Protein AF-A0A7S2D6I8-F1 (afdb_monomer_lite)

Sequence (172 aa):
VRDQFFSIFKFKVQLFCDEILVVLLAPFVLCVSMPAAAEDMLRFIREHTVDVEGIGSVCGYSLFDFGRYGDERYAAPKDGSEVDGRTEQGKMEKSFLNFKINHPDWDCGEQGNTFIAKICAFQEQQLEELAMQQQEQLAAFHQSHSAMPFRPGVFETIPEVAAASPATPPRP

Foldseek 3Di:
DVVVVCVVVPDPVVVVVVVVVCVVCVVVCVVPVCVVCVVVVVVQQVVQWDQDPPPGTDGNLVLLPLAAANDVVLVQPYDPDPHPHHDPPGPSVVVLVVVCVVPVPDDSPDRSVVSVVVVVVVVVVVVVVVVVVVVVVVVVVVVVVVPDDDDDDDDDDDDDDDDDDDDDDDDD

InterPro domains:
  IPR007241 Autophagy-related protein 9 [PF04109] (1-65)
  IPR007241 Autophagy-related protein 9 [PTHR13038] (1-159)

Secondary structure (DSSP, 8-state):
-HHHHHHHS--HHHHHHHHHHHHHHHHHIIIIIHHHHHHHHHHHHHHTEEEETTTEEEEGGGGT-HHHH--GGGT----S---TTPPGGGHHHHHHHHHHHH-TT---HHHHHHHHHHHHHHHHHHHHHHHHHHHHHHHHHHHHHHT---------------------PPP-

Organism: NCBI:txid236787

Radius of gyration: 28.17 Å; chains: 1; bounding box: 43×80×62 Å

Structure (mmCIF, N/CA/C/O backbone):
data_AF-A0A7S2D6I8-F1
#
_entry.id   AF-A0A7S2D6I8-F1
#
loop_
_atom_site.group_PDB
_atom_site.id
_atom_site.type_symbol
_atom_site.label_atom_id
_atom_site.label_alt_id
_atom_site.label_comp_id
_atom_site.label_asym_id
_atom_site.label_entity_id
_atom_site.label_seq_id
_atom_site.pdbx_PDB_ins_code
_atom_site.Cartn_x
_atom_site.Cartn_y
_atom_site.Cartn_z
_atom_site.occupancy
_atom_site.B_iso_or_equiv
_atom_site.auth_seq_id
_atom_site.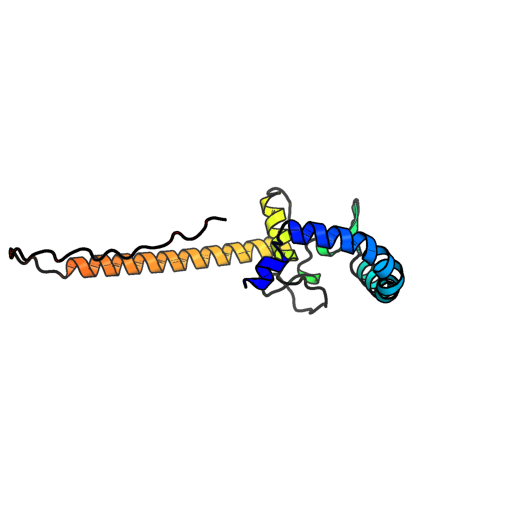auth_comp_id
_atom_site.auth_asym_id
_atom_site.auth_atom_id
_atom_site.pdbx_PDB_model_num
ATOM 1 N N . VAL A 1 1 ? 6.984 18.701 3.288 1.00 78.00 1 VAL A N 1
ATOM 2 C CA . VAL A 1 1 ? 5.551 18.619 2.898 1.00 78.00 1 VAL A CA 1
ATOM 3 C C . VAL A 1 1 ? 5.343 18.986 1.434 1.00 78.00 1 VAL A C 1
ATOM 5 O O . VAL A 1 1 ? 4.856 18.142 0.701 1.00 78.00 1 VAL A O 1
ATOM 8 N N . ARG A 1 2 ? 5.769 20.175 0.975 1.00 82.06 2 ARG A N 1
ATOM 9 C CA . ARG A 1 2 ? 5.608 20.606 -0.429 1.00 82.06 2 ARG A CA 1
ATOM 10 C C . ARG A 1 2 ? 6.192 19.625 -1.460 1.00 82.06 2 ARG A C 1
ATOM 12 O O . ARG A 1 2 ? 5.528 19.325 -2.441 1.00 82.06 2 ARG A O 1
ATOM 19 N N . ASP A 1 3 ? 7.376 19.071 -1.211 1.00 84.44 3 ASP A N 1
ATOM 20 C CA . ASP A 1 3 ? 8.024 18.178 -2.186 1.00 84.44 3 ASP A CA 1
ATOM 21 C C . ASP A 1 3 ? 7.387 16.777 -2.233 1.00 84.44 3 ASP A C 1
ATOM 23 O O . ASP A 1 3 ? 7.220 16.215 -3.309 1.00 84.44 3 ASP A O 1
ATOM 27 N N . GLN A 1 4 ? 6.940 16.243 -1.088 1.00 83.19 4 GLN A N 1
ATOM 28 C CA . GLN A 1 4 ? 6.137 15.008 -1.044 1.00 83.19 4 GLN A CA 1
ATOM 29 C C . GLN A 1 4 ? 4.744 15.204 -1.652 1.00 83.19 4 GLN A C 1
ATOM 31 O O . GLN A 1 4 ? 4.164 14.280 -2.205 1.00 83.19 4 GLN A O 1
ATOM 36 N N . PHE A 1 5 ? 4.198 16.416 -1.572 1.00 85.94 5 PHE A N 1
ATOM 37 C CA . PHE A 1 5 ? 2.958 16.740 -2.259 1.00 85.94 5 PHE A CA 1
ATOM 38 C C . PHE A 1 5 ? 3.168 16.773 -3.779 1.00 85.94 5 PHE A C 1
ATOM 40 O O . PHE A 1 5 ? 2.398 16.162 -4.514 1.00 85.94 5 PHE A O 1
ATOM 47 N N . PHE A 1 6 ? 4.246 17.403 -4.259 1.00 85.38 6 PHE A N 1
ATOM 48 C CA . PHE A 1 6 ? 4.574 17.428 -5.687 1.00 85.38 6 PHE A CA 1
ATOM 49 C C . PHE A 1 6 ? 4.979 16.064 -6.262 1.00 85.38 6 PHE A C 1
ATOM 51 O O . PHE A 1 6 ? 4.860 15.872 -7.471 1.00 85.38 6 PHE A O 1
ATOM 58 N N . SER A 1 7 ? 5.415 15.100 -5.441 1.00 82.50 7 SER A N 1
ATOM 59 C CA . SER A 1 7 ? 5.644 13.733 -5.928 1.00 82.50 7 SER A CA 1
ATOM 60 C C . SER A 1 7 ? 4.340 13.006 -6.272 1.00 82.50 7 SER A C 1
ATOM 62 O O . SER A 1 7 ? 4.333 12.200 -7.202 1.00 82.50 7 SER A O 1
ATOM 64 N N . ILE A 1 8 ? 3.245 13.322 -5.572 1.00 85.69 8 ILE A N 1
ATOM 65 C CA . ILE A 1 8 ? 1.907 12.759 -5.805 1.00 85.69 8 ILE A CA 1
ATOM 66 C C . ILE A 1 8 ? 1.143 13.592 -6.852 1.00 85.69 8 ILE A C 1
ATOM 68 O O . ILE A 1 8 ? 0.462 13.036 -7.710 1.00 85.69 8 ILE A O 1
ATOM 72 N N . PHE A 1 9 ? 1.299 14.920 -6.833 1.00 87.50 9 PHE A N 1
ATOM 73 C CA . PHE A 1 9 ? 0.633 15.866 -7.735 1.00 87.50 9 PHE A CA 1
ATOM 74 C C . PHE A 1 9 ? 1.637 16.555 -8.663 1.00 87.50 9 PHE A C 1
ATOM 76 O O . PHE A 1 9 ? 2.011 17.715 -8.473 1.00 87.50 9 PHE A O 1
ATOM 83 N N . LYS A 1 10 ? 2.079 15.820 -9.687 1.00 88.25 10 LYS A N 1
ATOM 84 C CA . LYS A 1 10 ? 3.002 16.325 -10.711 1.00 88.25 10 LYS A CA 1
ATOM 85 C C . LYS A 1 10 ? 2.301 17.253 -11.706 1.00 88.25 10 LYS A C 1
ATOM 87 O O . LYS A 1 10 ? 1.122 17.095 -12.022 1.00 88.25 10 LYS A O 1
ATOM 92 N N . PHE A 1 11 ? 3.056 18.193 -12.273 1.00 92.25 11 PHE A N 1
ATOM 93 C CA . PHE A 1 11 ? 2.584 18.998 -13.400 1.00 92.25 11 PHE A CA 1
ATOM 94 C C . PHE A 1 11 ? 2.359 18.128 -14.644 1.00 92.25 11 PHE A C 1
ATOM 96 O O . PHE A 1 11 ? 3.128 17.206 -14.907 1.00 92.25 11 PHE A O 1
ATOM 103 N N . LYS A 1 12 ? 1.364 18.474 -15.474 1.00 92.06 12 LYS A N 1
ATOM 104 C CA . LYS A 1 12 ? 1.061 17.725 -16.710 1.00 92.06 12 LYS A CA 1
ATOM 105 C C . LYS A 1 12 ? 2.265 17.590 -17.645 1.00 92.06 12 LYS A C 1
ATOM 107 O O . LYS A 1 12 ? 2.488 16.517 -18.180 1.00 92.06 12 LYS A O 1
ATOM 112 N N . VAL A 1 13 ? 3.060 18.651 -17.809 1.00 94.69 13 VAL A N 1
ATOM 113 C CA . VAL A 1 13 ? 4.273 18.613 -18.649 1.00 94.69 13 VAL A CA 1
ATOM 114 C C . VAL A 1 13 ? 5.275 17.581 -18.127 1.00 94.69 13 VAL A C 1
ATOM 116 O O . VAL A 1 13 ? 5.846 16.835 -18.911 1.00 94.69 13 VAL A O 1
ATOM 119 N N . GLN A 1 14 ? 5.446 17.494 -16.806 1.00 92.69 14 GLN A N 1
ATOM 120 C CA . GLN A 1 14 ? 6.323 16.501 -16.195 1.00 92.69 14 GLN A CA 1
ATOM 121 C C . GLN A 1 14 ? 5.796 15.077 -16.412 1.00 92.69 14 GLN A C 1
ATOM 123 O O . GLN A 1 14 ? 6.587 14.193 -16.715 1.00 92.69 14 GLN A O 1
ATOM 128 N N . LEU A 1 15 ? 4.477 14.868 -16.327 1.00 91.81 15 LEU A N 1
ATOM 129 C CA . LEU A 1 15 ? 3.863 13.569 -16.610 1.00 91.81 15 LEU A CA 1
ATOM 130 C C . LEU A 1 15 ? 4.118 13.123 -18.058 1.00 91.81 15 LEU A C 1
ATOM 132 O O . LEU A 1 15 ? 4.555 12.000 -18.273 1.00 91.81 15 LEU A O 1
ATOM 136 N N . PHE A 1 16 ? 3.935 14.018 -19.034 1.00 95.25 16 PHE A N 1
ATOM 137 C CA . PHE A 1 16 ? 4.228 13.717 -20.440 1.00 95.25 16 PHE A CA 1
ATOM 138 C C . PHE A 1 16 ? 5.706 13.363 -20.673 1.00 95.25 16 PHE A C 1
ATOM 140 O O . PHE A 1 16 ? 6.012 12.449 -21.437 1.00 95.25 16 PHE A O 1
ATOM 147 N N . CYS A 1 17 ? 6.638 14.058 -20.013 1.00 95.44 17 CYS A N 1
ATOM 148 C CA . CYS A 1 17 ? 8.059 13.707 -20.080 1.00 95.44 17 CYS A CA 1
ATOM 149 C C . CYS A 1 17 ? 8.335 12.328 -19.462 1.00 95.44 17 CYS A C 1
ATOM 151 O O . CYS A 1 17 ? 9.052 11.528 -20.064 1.00 95.44 17 CYS A O 1
ATOM 153 N N . ASP A 1 18 ? 7.755 12.043 -18.292 1.00 93.62 18 ASP A N 1
ATOM 154 C CA . ASP A 1 18 ? 7.884 10.751 -17.614 1.00 93.62 18 ASP A CA 1
ATOM 155 C C . ASP A 1 18 ? 7.339 9.611 -18.494 1.00 93.62 18 ASP A C 1
ATOM 157 O O . ASP A 1 18 ? 7.973 8.565 -18.582 1.00 93.62 18 ASP A O 1
ATOM 161 N N . GLU A 1 19 ? 6.229 9.807 -19.211 1.00 94.81 19 GLU A N 1
ATOM 162 C CA . GLU A 1 19 ? 5.671 8.810 -20.141 1.00 94.81 19 GLU A CA 1
ATOM 163 C C . GLU A 1 19 ? 6.640 8.465 -21.280 1.00 94.81 19 GLU A C 1
ATOM 165 O O . GLU A 1 19 ? 6.885 7.287 -21.552 1.00 94.81 19 GLU A O 1
ATOM 170 N N . ILE A 1 20 ? 7.248 9.476 -21.914 1.00 95.56 20 ILE A N 1
ATOM 171 C CA . ILE A 1 20 ? 8.252 9.262 -22.969 1.00 95.56 20 ILE A CA 1
ATOM 172 C C . ILE A 1 20 ? 9.469 8.520 -22.401 1.00 95.56 20 ILE A C 1
ATOM 174 O O . ILE A 1 20 ? 9.980 7.588 -23.025 1.00 95.56 20 ILE A O 1
ATOM 178 N N . LEU A 1 21 ? 9.919 8.898 -21.201 1.00 95.81 21 LEU A N 1
ATOM 179 C CA . LEU A 1 21 ? 11.032 8.233 -20.526 1.00 95.81 21 LEU A CA 1
ATOM 180 C C . LEU A 1 21 ? 10.698 6.784 -20.158 1.00 95.81 21 LEU A C 1
ATOM 182 O O . LEU A 1 21 ? 11.543 5.912 -20.337 1.00 95.81 21 LEU A O 1
ATOM 186 N N . VAL A 1 22 ? 9.478 6.497 -19.699 1.00 96.19 22 VAL A N 1
ATOM 187 C CA . VAL A 1 22 ? 9.033 5.141 -19.342 1.00 96.19 22 VAL A CA 1
ATOM 188 C C . VAL A 1 22 ? 9.068 4.211 -20.549 1.00 96.19 22 VAL A C 1
ATOM 190 O O . VAL A 1 22 ? 9.536 3.086 -20.406 1.00 96.19 22 VAL A O 1
ATOM 193 N N . VAL A 1 23 ? 8.664 4.663 -21.742 1.00 95.69 23 VAL A N 1
ATOM 194 C CA . VAL A 1 23 ? 8.744 3.838 -22.965 1.00 95.69 23 VAL A CA 1
ATOM 195 C C . VAL A 1 23 ? 10.184 3.393 -23.252 1.00 95.69 23 VAL A C 1
ATOM 197 O O . VAL A 1 23 ? 10.408 2.263 -23.686 1.00 95.69 23 VAL A O 1
ATOM 200 N N . LEU A 1 24 ? 11.168 4.253 -22.972 1.00 94.12 24 LEU A N 1
ATOM 201 C CA . LEU A 1 24 ? 12.587 3.951 -23.178 1.00 94.12 24 LEU A CA 1
ATOM 202 C C . LEU A 1 24 ? 13.198 3.140 -22.026 1.00 94.12 24 LEU A C 1
ATOM 204 O O . LEU A 1 24 ? 14.027 2.263 -22.261 1.00 94.12 24 LEU A O 1
ATOM 208 N N . LEU A 1 25 ? 12.801 3.420 -20.783 1.00 95.50 25 LEU A N 1
ATOM 209 C CA . LEU A 1 25 ? 13.381 2.814 -19.582 1.00 95.50 25 LEU A CA 1
ATOM 210 C C . LEU A 1 25 ? 12.750 1.467 -19.216 1.00 95.50 25 LEU A C 1
ATOM 212 O O . LEU A 1 25 ? 13.442 0.611 -18.671 1.00 95.50 25 LEU A O 1
ATOM 216 N N . ALA A 1 26 ? 11.474 1.240 -19.532 1.00 95.94 26 ALA A N 1
ATOM 217 C CA . ALA A 1 26 ? 10.785 -0.019 -19.260 1.00 95.94 26 ALA A CA 1
ATOM 218 C C . ALA A 1 26 ? 11.538 -1.260 -19.782 1.00 95.94 26 ALA A C 1
ATOM 220 O O . ALA A 1 26 ? 11.765 -2.164 -18.978 1.00 95.94 26 ALA A O 1
ATOM 221 N N . PRO A 1 27 ? 12.002 -1.339 -21.049 1.00 93.81 27 PRO A N 1
ATOM 222 C CA . PRO A 1 27 ? 12.756 -2.509 -21.508 1.00 93.81 27 PRO A CA 1
ATOM 223 C C . PRO A 1 27 ? 14.074 -2.700 -20.745 1.00 93.81 27 PRO A C 1
ATOM 225 O O . PRO A 1 27 ? 14.473 -3.832 -20.486 1.00 93.81 27 PRO A O 1
ATOM 228 N N . PHE A 1 28 ? 14.735 -1.615 -20.330 1.00 94.38 28 PHE A N 1
ATOM 229 C CA . PHE A 1 28 ? 15.952 -1.696 -19.522 1.00 94.38 28 PHE A CA 1
ATOM 230 C C . PHE A 1 28 ? 15.669 -2.257 -18.120 1.00 94.38 28 PHE A C 1
ATOM 232 O O . PHE A 1 28 ? 16.341 -3.189 -17.676 1.00 94.38 28 PHE A O 1
ATOM 239 N N . VAL A 1 29 ? 14.630 -1.748 -17.453 1.00 94.19 29 VAL A N 1
ATOM 240 C CA . VAL A 1 29 ? 14.187 -2.238 -16.138 1.00 94.19 29 VAL A CA 1
ATOM 241 C C . VAL A 1 29 ? 13.768 -3.707 -16.220 1.00 94.19 29 VAL A C 1
ATOM 243 O O . VAL A 1 29 ? 14.155 -4.494 -15.360 1.00 94.19 29 VAL A O 1
ATOM 246 N N . LEU A 1 30 ? 13.042 -4.103 -17.269 1.00 94.12 30 LEU A N 1
ATOM 247 C CA . LEU A 1 30 ? 12.597 -5.485 -17.469 1.00 94.12 30 LEU A CA 1
ATOM 248 C C . LEU A 1 30 ? 13.753 -6.458 -17.728 1.00 94.12 30 LEU A C 1
ATOM 250 O O . LEU A 1 30 ? 13.716 -7.581 -17.233 1.00 94.12 30 LEU A O 1
ATOM 254 N N . CYS A 1 31 ? 14.780 -6.054 -18.477 1.00 93.94 31 CYS A N 1
ATOM 255 C CA . CYS A 1 31 ? 15.900 -6.938 -18.804 1.00 93.94 31 CYS A CA 1
ATOM 256 C C . CYS A 1 31 ? 16.959 -7.025 -17.696 1.00 93.94 31 CYS A C 1
ATOM 258 O O . CYS A 1 31 ? 17.619 -8.054 -17.581 1.00 93.94 31 CYS A O 1
ATOM 260 N N . VAL A 1 32 ? 17.156 -5.963 -16.907 1.00 92.06 32 VAL A N 1
ATOM 261 C CA . VAL A 1 32 ? 18.271 -5.877 -15.945 1.00 92.06 32 VAL A CA 1
ATOM 262 C C . VAL A 1 32 ? 17.787 -5.895 -14.498 1.00 92.06 32 VAL A C 1
ATOM 264 O O . VAL A 1 32 ? 18.259 -6.703 -13.702 1.00 92.06 32 VAL A O 1
ATOM 267 N N . SER A 1 33 ? 16.845 -5.022 -14.136 1.00 92.44 33 SER A N 1
ATOM 268 C CA . SER A 1 33 ? 16.412 -4.857 -12.741 1.00 92.44 33 SER A CA 1
ATOM 269 C C . SER A 1 33 ? 15.411 -5.926 -12.302 1.00 92.44 33 SER A C 1
ATOM 271 O O . SER A 1 33 ? 15.503 -6.438 -11.189 1.00 92.44 33 SER A O 1
ATOM 273 N N . MET A 1 34 ? 14.464 -6.287 -13.172 1.00 92.44 34 MET A N 1
ATOM 274 C CA . MET A 1 34 ? 13.411 -7.251 -12.849 1.00 92.44 34 MET A CA 1
ATOM 275 C C . MET A 1 34 ? 13.958 -8.656 -12.543 1.00 92.44 34 MET A C 1
ATOM 277 O O . MET A 1 34 ? 13.520 -9.218 -11.543 1.00 92.44 34 MET A O 1
ATOM 281 N N . PRO A 1 35 ? 14.920 -9.232 -13.298 1.00 93.44 35 PRO A N 1
ATOM 282 C CA . PRO A 1 35 ? 15.453 -10.558 -12.983 1.00 93.44 35 PRO A CA 1
ATOM 283 C C . PRO A 1 35 ? 16.176 -10.601 -11.635 1.00 93.44 35 PRO A C 1
ATOM 285 O O . PRO A 1 35 ? 16.078 -11.600 -10.931 1.00 93.44 35 PRO A O 1
ATOM 288 N N . ALA A 1 36 ? 16.849 -9.511 -11.250 1.00 92.81 36 ALA A N 1
ATOM 289 C CA . ALA A 1 36 ? 17.519 -9.409 -9.955 1.00 92.81 36 ALA A CA 1
ATOM 290 C C . ALA A 1 36 ? 16.525 -9.392 -8.778 1.00 92.81 36 ALA A C 1
ATOM 292 O O . ALA A 1 36 ? 16.816 -9.960 -7.734 1.00 92.81 36 ALA A O 1
ATOM 293 N N . ALA A 1 37 ? 15.347 -8.786 -8.959 1.00 93.62 37 ALA A N 1
ATOM 294 C CA . ALA A 1 37 ? 14.288 -8.725 -7.946 1.00 93.62 37 ALA A CA 1
ATOM 295 C C . ALA A 1 37 ? 13.240 -9.856 -8.067 1.00 93.62 37 ALA A C 1
ATOM 297 O O . ALA A 1 37 ? 12.302 -9.925 -7.271 1.00 93.62 37 ALA A O 1
ATOM 298 N N . ALA A 1 38 ? 13.355 -10.736 -9.068 1.00 95.00 38 ALA A N 1
ATOM 299 C CA . ALA A 1 38 ? 12.354 -11.764 -9.359 1.00 95.00 38 ALA A CA 1
ATOM 300 C C . ALA A 1 38 ? 12.214 -12.792 -8.231 1.00 95.00 38 ALA A C 1
ATOM 302 O O . ALA A 1 38 ? 11.103 -13.237 -7.946 1.00 95.00 38 ALA A O 1
ATOM 303 N N . GLU A 1 39 ? 13.318 -13.155 -7.574 1.00 95.69 39 GLU A N 1
ATOM 304 C CA . GLU A 1 39 ? 13.282 -14.106 -6.463 1.00 95.69 39 GLU A CA 1
ATOM 305 C C . GLU A 1 39 ? 12.483 -13.554 -5.277 1.00 95.69 39 GLU A C 1
ATOM 307 O O . GLU A 1 39 ? 11.604 -14.244 -4.758 1.00 95.69 39 GLU A O 1
ATOM 312 N N . ASP A 1 40 ? 12.720 -12.295 -4.907 1.00 94.50 40 ASP A N 1
ATOM 313 C CA . ASP A 1 40 ? 12.007 -11.630 -3.815 1.00 94.50 40 ASP A CA 1
ATOM 314 C C . ASP A 1 40 ? 10.519 -11.447 -4.142 1.00 94.50 40 ASP A C 1
ATOM 316 O O . ASP A 1 40 ? 9.662 -11.683 -3.290 1.00 94.50 40 ASP A O 1
ATOM 320 N N . MET A 1 41 ? 10.181 -11.117 -5.395 1.00 93.69 41 MET A N 1
ATOM 321 C CA . MET A 1 41 ? 8.784 -11.053 -5.844 1.00 93.69 41 MET A CA 1
ATOM 322 C C . MET A 1 41 ? 8.081 -12.412 -5.732 1.00 93.69 41 MET A C 1
ATOM 324 O O . MET A 1 41 ? 6.959 -12.492 -5.232 1.00 93.69 41 MET A O 1
ATOM 328 N N . LEU A 1 42 ? 8.728 -13.496 -6.168 1.00 95.81 42 LEU A N 1
ATOM 329 C CA . LEU A 1 42 ? 8.162 -14.843 -6.057 1.00 95.81 42 LEU A CA 1
ATOM 330 C C . LEU A 1 42 ? 8.043 -15.293 -4.601 1.00 95.81 42 LEU A C 1
ATOM 332 O O . LEU A 1 42 ? 7.073 -15.968 -4.252 1.00 95.81 42 LEU A O 1
ATOM 336 N N . ARG A 1 43 ? 9.005 -14.919 -3.754 1.00 95.12 43 ARG A N 1
ATOM 337 C CA . ARG A 1 43 ? 8.951 -15.157 -2.311 1.00 95.12 43 ARG A CA 1
ATOM 338 C C . ARG A 1 43 ? 7.748 -14.452 -1.693 1.00 95.12 43 ARG A C 1
ATOM 340 O O . ARG A 1 43 ? 6.931 -15.121 -1.067 1.00 95.12 43 ARG A O 1
ATOM 347 N N . PHE A 1 44 ? 7.572 -13.161 -1.981 1.00 93.69 44 PHE A N 1
ATOM 348 C CA . PHE A 1 44 ? 6.418 -12.387 -1.529 1.00 93.69 44 PHE A CA 1
ATOM 349 C C . PHE A 1 44 ? 5.099 -13.047 -1.939 1.00 93.69 44 PHE A C 1
ATOM 351 O O . PHE A 1 44 ? 4.249 -13.281 -1.083 1.00 93.69 44 PHE A O 1
ATOM 358 N N . ILE A 1 45 ? 4.946 -13.400 -3.223 1.00 95.12 45 ILE A N 1
ATOM 359 C CA . ILE A 1 45 ? 3.721 -14.033 -3.731 1.00 95.12 45 ILE A CA 1
ATOM 360 C C . ILE A 1 45 ? 3.447 -15.340 -2.984 1.00 95.12 45 ILE A C 1
ATOM 362 O O . ILE A 1 45 ? 2.327 -15.553 -2.538 1.00 95.12 45 ILE A O 1
ATOM 366 N N . ARG A 1 46 ? 4.449 -16.205 -2.803 1.00 94.12 46 ARG A N 1
ATOM 367 C CA . ARG A 1 46 ? 4.270 -17.492 -2.110 1.00 94.12 46 ARG A CA 1
ATOM 368 C C . ARG A 1 46 ? 3.887 -17.319 -0.647 1.00 94.12 46 ARG A C 1
ATOM 370 O O . ARG A 1 46 ? 2.998 -18.011 -0.168 1.00 94.12 46 ARG A O 1
ATOM 377 N N . GLU A 1 47 ? 4.545 -16.406 0.055 1.00 92.69 47 GLU A N 1
ATOM 378 C CA . GLU A 1 47 ? 4.305 -16.174 1.481 1.00 92.69 47 GLU A CA 1
ATOM 379 C C . GLU A 1 47 ? 2.952 -15.504 1.744 1.00 92.69 47 GLU A C 1
ATOM 381 O O . GLU A 1 47 ? 2.338 -15.746 2.784 1.00 92.69 47 GLU A O 1
ATOM 386 N N . HIS A 1 48 ? 2.477 -14.685 0.803 1.00 92.88 48 HIS A N 1
ATOM 387 C CA . HIS A 1 48 ? 1.274 -13.866 0.948 1.00 92.88 48 HIS A CA 1
ATOM 388 C C . HIS A 1 48 ? 0.099 -14.359 0.102 1.00 92.88 48 HIS A C 1
ATOM 390 O O . HIS A 1 48 ? -0.881 -13.634 -0.036 1.00 92.88 48 HIS A O 1
ATOM 396 N N . THR A 1 49 ? 0.157 -15.569 -0.453 1.00 95.38 49 THR A N 1
ATOM 397 C CA . THR A 1 49 ? -0.999 -16.203 -1.099 1.00 95.38 49 THR A CA 1
ATOM 398 C C . THR A 1 49 ? -1.727 -17.086 -0.094 1.00 95.38 49 THR A C 1
ATOM 400 O O . THR A 1 49 ? -1.108 -17.897 0.592 1.00 95.38 49 THR A O 1
ATOM 403 N N . VAL A 1 50 ? -3.045 -16.923 -0.006 1.00 94.69 50 VAL A N 1
ATOM 404 C CA . VAL A 1 50 ? -3.937 -17.708 0.852 1.00 94.69 50 VAL A CA 1
ATOM 405 C C . VAL A 1 50 ? -5.054 -18.274 -0.015 1.00 94.69 50 VAL A C 1
ATOM 407 O O . VAL A 1 50 ? -5.699 -17.533 -0.754 1.00 94.69 50 VAL A O 1
ATOM 410 N N . ASP A 1 51 ? -5.282 -19.582 0.068 1.00 96.62 51 ASP A N 1
ATOM 411 C CA . ASP A 1 51 ? -6.400 -20.235 -0.608 1.00 96.62 51 ASP A CA 1
ATOM 412 C C . ASP A 1 51 ? -7.671 -20.124 0.229 1.00 96.62 51 ASP A C 1
ATOM 414 O O . ASP A 1 51 ? -7.709 -20.543 1.387 1.00 96.62 51 ASP A O 1
ATOM 418 N N . VAL A 1 52 ? -8.720 -19.570 -0.376 1.00 94.44 52 VAL A N 1
ATOM 419 C CA . VAL A 1 52 ? -10.038 -19.429 0.247 1.00 94.44 52 VAL A CA 1
ATOM 420 C C . VAL A 1 52 ? -11.036 -20.317 -0.481 1.00 94.44 52 VAL A C 1
ATOM 422 O O . VAL A 1 52 ? -11.187 -20.240 -1.704 1.00 94.44 52 VAL A O 1
ATOM 425 N N . GLU A 1 53 ? -11.735 -21.164 0.273 1.00 94.81 53 GLU A N 1
ATOM 426 C CA . GLU A 1 53 ? -12.739 -22.077 -0.271 1.00 94.81 53 GLU A CA 1
ATOM 427 C C . GLU A 1 53 ? -13.836 -21.300 -1.021 1.00 94.81 53 GLU A C 1
ATOM 429 O O . GLU A 1 53 ? -14.397 -20.330 -0.516 1.00 94.81 53 GLU A O 1
ATOM 434 N N . GLY A 1 54 ? -14.113 -21.698 -2.265 1.00 94.75 54 GLY A N 1
ATOM 435 C CA . GLY A 1 54 ? -15.111 -21.054 -3.127 1.00 94.75 54 GLY A CA 1
ATOM 436 C C . GLY A 1 54 ? -14.640 -19.805 -3.890 1.00 94.75 54 GLY A C 1
ATOM 437 O O . GLY A 1 54 ? -15.323 -19.408 -4.831 1.00 94.75 54 GLY A O 1
ATOM 438 N N . ILE A 1 55 ? -13.482 -19.222 -3.554 1.00 94.19 55 ILE A N 1
ATOM 439 C CA . ILE A 1 55 ? -12.903 -18.054 -4.255 1.00 94.19 55 ILE A CA 1
ATOM 440 C C . ILE A 1 55 ? -11.619 -18.439 -5.006 1.00 94.19 55 ILE A C 1
ATOM 442 O O . ILE A 1 55 ? -11.432 -18.039 -6.154 1.00 94.19 55 ILE A O 1
ATOM 446 N N . GLY A 1 56 ? -10.758 -19.244 -4.378 1.00 94.88 56 GLY A N 1
ATOM 447 C CA . GLY A 1 56 ? -9.436 -19.623 -4.882 1.00 94.88 56 GLY A CA 1
ATOM 448 C C . GLY A 1 56 ? -8.293 -18.878 -4.186 1.00 94.88 56 GLY A C 1
ATOM 449 O O . GLY A 1 56 ? -8.458 -18.349 -3.085 1.00 94.88 56 GLY A O 1
ATOM 450 N N . SER A 1 57 ? -7.123 -18.855 -4.828 1.00 96.12 57 SER A N 1
ATOM 451 C CA . SER A 1 57 ? -5.906 -18.244 -4.289 1.00 96.12 57 SER A CA 1
ATOM 452 C C . SER A 1 57 ? -5.973 -16.719 -4.359 1.00 96.12 57 SER A C 1
ATOM 454 O O . SER A 1 57 ? -6.023 -16.135 -5.443 1.00 96.12 57 SER A O 1
ATOM 456 N N . VAL A 1 58 ? -5.940 -16.064 -3.203 1.00 95.56 58 VAL A N 1
ATOM 457 C CA . VAL A 1 58 ? -5.986 -14.603 -3.082 1.00 95.56 58 VAL A CA 1
ATOM 458 C C . VAL A 1 58 ? -4.793 -14.072 -2.298 1.00 95.56 58 VAL A C 1
ATOM 460 O O . VAL A 1 58 ? -4.105 -14.796 -1.581 1.00 95.56 58 VAL A O 1
ATOM 463 N N . CYS A 1 59 ? -4.538 -12.773 -2.432 1.00 94.75 59 CYS A N 1
ATOM 464 C CA . CYS A 1 59 ? -3.515 -12.095 -1.647 1.00 94.75 59 CYS A CA 1
ATOM 465 C C . CYS A 1 59 ? -3.983 -11.964 -0.189 1.00 94.75 59 CYS A C 1
ATOM 467 O O . CYS A 1 59 ? -5.024 -11.358 0.057 1.00 94.75 59 CYS A O 1
ATOM 469 N N . GLY A 1 60 ? -3.219 -12.462 0.783 1.00 92.69 60 GLY A N 1
ATOM 470 C CA . GLY A 1 60 ? -3.564 -12.444 2.208 1.00 92.69 60 GLY A CA 1
ATOM 471 C C . GLY A 1 60 ? -3.904 -11.048 2.739 1.00 92.69 60 GLY A C 1
ATOM 472 O O . GLY A 1 60 ? -4.821 -10.901 3.541 1.00 92.69 60 GLY A O 1
ATOM 473 N N . TYR A 1 61 ? -3.259 -10.002 2.213 1.00 93.25 61 TYR A N 1
ATOM 474 C CA . TYR A 1 61 ? -3.567 -8.605 2.544 1.00 93.25 61 TYR A CA 1
ATOM 475 C C . TYR A 1 61 ? -5.010 -8.190 2.230 1.00 93.25 61 TYR A C 1
ATOM 477 O O . TYR A 1 61 ? -5.543 -7.291 2.875 1.00 93.25 61 TYR A O 1
ATOM 485 N N . SER A 1 62 ? -5.640 -8.824 1.237 1.00 93.12 62 SER A N 1
ATOM 486 C CA . SER A 1 62 ? -7.019 -8.524 0.825 1.00 93.12 62 SER A CA 1
ATOM 487 C C . SER A 1 62 ? -8.078 -9.105 1.761 1.00 93.12 62 SER A C 1
ATOM 489 O O . SER A 1 62 ? -9.221 -8.663 1.726 1.00 93.12 62 SER A O 1
ATOM 491 N N . LEU A 1 63 ? -7.697 -10.055 2.619 1.00 92.62 63 LEU A N 1
ATOM 492 C CA . LEU A 1 63 ? -8.597 -10.696 3.579 1.00 92.62 63 LEU A CA 1
ATOM 493 C C . LEU A 1 63 ? -8.750 -9.907 4.884 1.00 92.62 63 LEU A C 1
ATOM 495 O O . LEU A 1 63 ? -9.510 -10.321 5.752 1.00 92.62 63 LEU A O 1
ATOM 499 N N . PHE A 1 64 ? -8.039 -8.782 5.021 1.00 93.31 64 PHE A N 1
ATOM 500 C CA . PHE A 1 64 ? -8.048 -7.940 6.219 1.00 93.31 64 PHE A CA 1
ATOM 501 C C . PHE A 1 64 ? -7.722 -8.701 7.518 1.00 93.31 64 PHE A C 1
ATOM 503 O O . PHE A 1 64 ? -8.344 -8.495 8.558 1.00 93.31 64 PHE A O 1
ATOM 510 N N . ASP A 1 65 ? -6.727 -9.588 7.463 1.00 91.06 65 ASP A N 1
ATOM 511 C CA . ASP A 1 65 ? -6.254 -10.330 8.633 1.00 91.06 65 ASP A CA 1
ATOM 512 C C . ASP A 1 65 ? -5.417 -9.422 9.557 1.00 91.06 65 ASP A C 1
ATOM 514 O O . ASP A 1 65 ? -4.236 -9.155 9.303 1.00 91.06 65 ASP A O 1
ATOM 518 N N . PHE A 1 66 ? -6.041 -8.934 10.635 1.00 90.69 66 PHE A N 1
ATOM 519 C CA . PHE A 1 66 ? -5.399 -8.079 11.639 1.00 90.69 66 PHE A CA 1
ATOM 520 C C . PHE A 1 66 ? -4.321 -8.809 12.447 1.00 90.69 66 PHE A C 1
ATOM 522 O O . PHE A 1 66 ? -3.351 -8.175 12.864 1.00 90.69 66 PHE A O 1
ATOM 529 N N . GLY A 1 67 ? -4.437 -10.126 12.628 1.00 87.81 67 GLY A N 1
ATOM 530 C CA . GLY A 1 67 ? -3.431 -10.917 13.331 1.00 87.81 67 GLY A CA 1
ATOM 531 C C . GLY A 1 67 ? -2.105 -10.925 12.574 1.00 87.81 67 GLY A C 1
ATOM 532 O O . GLY A 1 67 ? -1.048 -10.638 13.143 1.00 87.81 67 GLY A O 1
ATOM 533 N N . ARG A 1 68 ? -2.162 -11.188 11.263 1.00 87.00 68 ARG A N 1
ATOM 534 C CA . ARG A 1 68 ? -0.960 -11.302 10.425 1.00 87.00 68 ARG A CA 1
ATOM 535 C C . ARG A 1 68 ? -0.450 -9.965 9.887 1.00 87.00 68 ARG A C 1
ATOM 537 O O . ARG A 1 68 ? 0.760 -9.740 9.876 1.00 87.00 68 ARG A O 1
ATOM 544 N N . TYR A 1 69 ? -1.345 -9.080 9.448 1.00 89.94 69 TYR A N 1
ATOM 545 C CA . TYR A 1 69 ? -0.988 -7.857 8.714 1.00 89.94 69 TYR A CA 1
ATOM 546 C C . TYR A 1 69 ? -1.301 -6.556 9.461 1.00 89.94 69 TYR A C 1
ATOM 548 O O . TYR A 1 69 ? -0.984 -5.478 8.950 1.00 89.94 69 TYR A O 1
ATOM 556 N N . GLY A 1 70 ? -1.893 -6.647 10.655 1.00 89.12 70 GLY A N 1
ATOM 557 C CA . GLY A 1 70 ? -2.286 -5.494 11.457 1.00 89.12 70 GLY A CA 1
ATOM 558 C C . GLY A 1 70 ? -1.120 -4.711 12.062 1.00 89.12 70 GLY A C 1
ATOM 559 O O . GLY A 1 70 ? -0.086 -5.272 12.458 1.00 89.12 70 GLY A O 1
ATOM 560 N N . ASP A 1 71 ? -1.323 -3.399 12.159 1.00 90.19 71 ASP A N 1
ATOM 561 C CA . ASP A 1 71 ? -0.471 -2.427 12.838 1.00 90.19 71 ASP A CA 1
ATOM 562 C C . ASP A 1 71 ? -1.208 -1.839 14.055 1.00 90.19 71 ASP A C 1
ATOM 564 O O . ASP A 1 71 ? -2.203 -1.118 13.940 1.00 90.19 71 ASP A O 1
ATOM 568 N N . GLU A 1 72 ? -0.694 -2.125 15.252 1.00 88.75 72 GLU A N 1
ATOM 569 C CA . GLU A 1 72 ? -1.254 -1.649 16.525 1.00 88.75 72 GLU A CA 1
ATOM 570 C C . GLU A 1 72 ? -1.313 -0.118 16.609 1.00 88.75 72 GLU A C 1
ATOM 572 O O . GLU A 1 72 ? -2.221 0.434 17.230 1.00 88.75 72 GLU A O 1
ATOM 577 N N . ARG A 1 73 ? -0.404 0.593 15.920 1.00 89.12 73 ARG A N 1
ATOM 578 C CA . ARG A 1 73 ? -0.416 2.068 15.858 1.00 89.12 73 ARG A CA 1
ATOM 579 C C . ARG A 1 73 ? -1.663 2.613 15.167 1.00 89.12 73 ARG A C 1
ATOM 581 O O . ARG A 1 73 ? -1.987 3.785 15.335 1.00 89.12 73 ARG A O 1
ATOM 588 N N . TYR A 1 74 ? -2.345 1.771 14.396 1.00 90.44 74 TYR A N 1
ATOM 589 C CA . TYR A 1 74 ? -3.603 2.066 13.723 1.00 90.44 74 TYR A CA 1
ATOM 590 C C . TYR A 1 74 ? -4.784 1.325 14.359 1.00 90.44 74 TYR A C 1
ATOM 592 O O . TYR A 1 74 ? -5.807 1.163 13.708 1.00 90.44 74 TYR A O 1
ATOM 600 N N . ALA A 1 75 ? -4.663 0.932 15.633 1.00 89.31 75 ALA A N 1
ATOM 601 C CA . ALA A 1 75 ? -5.685 0.273 16.450 1.00 89.31 75 ALA A CA 1
ATOM 602 C C . ALA A 1 75 ? -6.024 -1.181 16.071 1.00 89.31 75 ALA A C 1
ATOM 604 O O . ALA A 1 75 ? -7.013 -1.722 16.576 1.00 89.31 75 ALA A O 1
ATOM 605 N N . ALA A 1 76 ? -5.203 -1.845 15.248 1.00 88.56 76 ALA A N 1
ATOM 606 C CA . ALA A 1 76 ? -5.393 -3.261 14.944 1.00 88.56 76 ALA A CA 1
ATOM 607 C C . ALA A 1 76 ? -5.405 -4.116 16.236 1.00 88.56 76 ALA A C 1
ATOM 609 O O . ALA A 1 76 ? -4.540 -3.944 17.101 1.00 88.56 76 ALA A O 1
ATOM 610 N N . PRO A 1 77 ? -6.377 -5.031 16.413 1.00 84.12 77 PRO A N 1
ATOM 611 C CA . PRO A 1 77 ? -6.409 -5.957 17.539 1.00 84.12 77 PRO A CA 1
ATOM 612 C C . PRO A 1 77 ? -5.379 -7.070 17.322 1.00 84.12 77 PRO A C 1
ATOM 614 O O . PRO A 1 77 ? -5.675 -8.067 16.675 1.00 84.12 77 PRO A O 1
ATOM 617 N N . LYS A 1 78 ? -4.160 -6.879 17.833 1.00 77.81 78 LYS A N 1
ATOM 618 C CA . LYS A 1 78 ? -3.060 -7.833 17.670 1.00 77.81 78 LYS A CA 1
ATOM 619 C C . LYS A 1 78 ? -2.719 -8.523 18.992 1.00 77.81 78 LYS A C 1
ATOM 621 O O . LYS A 1 78 ? -2.527 -7.856 20.004 1.00 77.81 78 LYS A O 1
ATOM 626 N N . ASP A 1 79 ? -2.602 -9.849 18.951 1.00 64.69 79 ASP A N 1
ATOM 627 C CA . ASP A 1 79 ? -2.118 -10.680 20.059 1.00 64.69 79 ASP A CA 1
ATOM 628 C C . ASP A 1 79 ? -0.626 -10.999 19.854 1.00 64.69 79 ASP A C 1
ATOM 630 O O . ASP A 1 79 ? -0.244 -12.082 19.422 1.00 64.69 79 ASP A O 1
ATOM 634 N N . GLY A 1 80 ? 0.240 -10.017 20.113 1.00 57.12 80 GLY A N 1
ATOM 635 C CA . GLY A 1 80 ?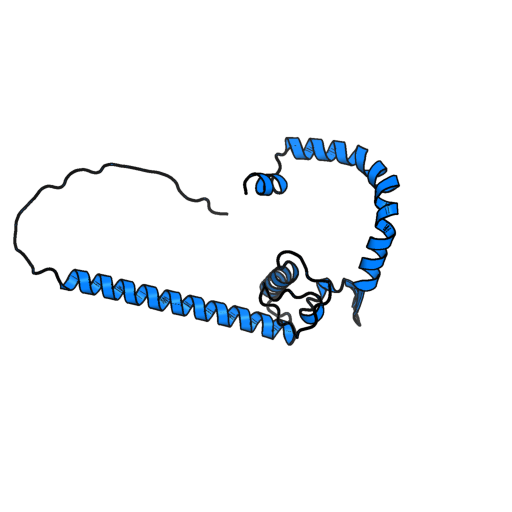 1.633 -10.222 20.543 1.00 57.12 80 GLY A CA 1
ATOM 636 C C . GLY A 1 80 ? 2.644 -10.936 19.624 1.00 57.12 80 GLY A C 1
ATOM 637 O O . GLY A 1 80 ? 3.811 -11.009 20.003 1.00 57.12 80 GLY A O 1
ATOM 638 N N . SER A 1 81 ? 2.285 -11.444 18.440 1.00 56.81 81 SER A N 1
ATOM 639 C CA . SER A 1 81 ? 3.258 -12.024 17.499 1.00 56.81 81 SER A CA 1
ATOM 640 C C . SER A 1 81 ? 3.680 -11.004 16.439 1.00 56.81 81 SER A C 1
ATOM 642 O O . SER A 1 81 ? 2.912 -10.663 15.534 1.00 56.81 81 SER A O 1
ATOM 644 N N . GLU A 1 82 ? 4.916 -10.513 16.530 1.00 57.41 82 GLU A N 1
ATOM 645 C CA . GLU A 1 82 ? 5.516 -9.627 15.529 1.00 57.41 82 GLU A CA 1
ATOM 646 C C . GLU A 1 82 ? 5.911 -10.439 14.285 1.00 57.41 82 GLU A C 1
ATOM 648 O O . GLU A 1 82 ? 7.045 -10.881 14.127 1.00 57.41 82 GLU A O 1
ATOM 653 N N . VAL A 1 83 ? 4.938 -10.694 13.410 1.00 63.09 83 VAL A N 1
ATOM 654 C CA . VAL A 1 83 ? 5.203 -11.222 12.067 1.00 63.09 83 VAL A CA 1
ATOM 655 C C . VAL A 1 83 ? 5.543 -10.049 11.148 1.00 63.09 83 VAL A C 1
ATOM 657 O O . VAL A 1 83 ? 4.803 -9.060 11.087 1.00 63.09 83 VAL A O 1
ATOM 660 N N . ASP A 1 84 ? 6.670 -10.157 10.443 1.00 67.25 84 ASP A N 1
ATOM 661 C CA . ASP A 1 84 ? 7.105 -9.189 9.436 1.00 67.25 84 ASP A CA 1
ATOM 662 C C . ASP A 1 84 ? 6.179 -9.275 8.213 1.00 67.25 84 ASP A C 1
ATOM 664 O O . ASP A 1 84 ? 6.305 -10.140 7.352 1.00 67.25 84 ASP A O 1
ATOM 668 N N . GLY A 1 85 ? 5.147 -8.436 8.218 1.00 75.94 85 GLY A N 1
ATOM 669 C CA . GLY A 1 85 ? 4.146 -8.365 7.152 1.00 75.94 85 GLY A CA 1
ATOM 670 C C . GLY A 1 85 ? 3.249 -7.134 7.231 1.00 75.94 85 GLY A C 1
ATOM 671 O O . GLY A 1 85 ? 2.38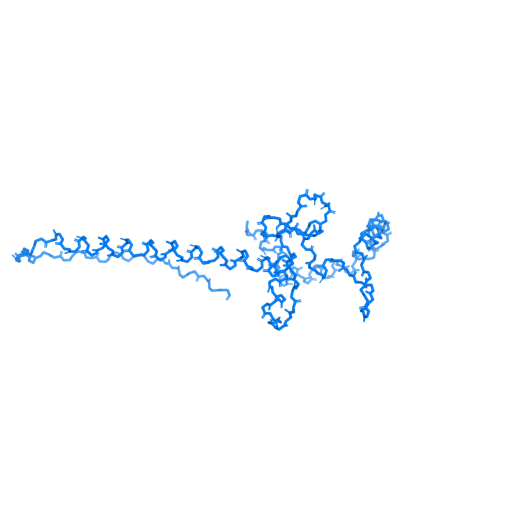4 -6.956 6.380 1.00 75.94 85 GLY A O 1
ATOM 672 N N . ARG A 1 86 ? 3.437 -6.266 8.232 1.00 86.44 86 ARG A N 1
ATOM 673 C CA . ARG A 1 86 ? 2.628 -5.057 8.437 1.00 86.44 86 ARG A CA 1
ATOM 674 C C . ARG A 1 86 ? 2.652 -4.142 7.216 1.00 86.44 86 ARG A C 1
ATOM 676 O O . ARG A 1 86 ? 3.697 -3.903 6.610 1.00 86.44 86 ARG A O 1
ATOM 683 N N . THR A 1 87 ? 1.500 -3.568 6.896 1.00 87.88 87 THR A N 1
ATOM 684 C CA . THR A 1 87 ? 1.441 -2.553 5.842 1.00 87.88 87 THR A CA 1
ATOM 685 C C . THR A 1 87 ? 1.947 -1.206 6.349 1.00 87.88 87 THR A C 1
ATOM 687 O O . THR A 1 87 ? 1.701 -0.803 7.485 1.00 87.88 87 THR A O 1
ATOM 690 N N . GLU A 1 88 ? 2.657 -0.473 5.497 1.00 89.25 88 GLU A N 1
ATOM 691 C CA . GLU A 1 88 ? 3.094 0.878 5.839 1.00 89.25 88 GLU A CA 1
ATOM 692 C C . GLU A 1 88 ? 1.897 1.812 6.048 1.00 89.25 88 GLU A C 1
ATOM 694 O O . GLU A 1 88 ? 0.926 1.766 5.294 1.00 89.25 88 GLU A O 1
ATOM 699 N N . GLN A 1 89 ? 2.005 2.729 7.013 1.00 89.81 89 GLN A N 1
ATOM 700 C CA . GLN A 1 89 ? 1.037 3.811 7.247 1.00 89.81 89 GLN A CA 1
ATOM 701 C C . GLN A 1 89 ? -0.419 3.354 7.473 1.00 89.81 89 GLN A C 1
ATOM 703 O O . GLN A 1 89 ? -1.355 4.122 7.201 1.00 89.81 89 GLN A O 1
ATOM 708 N N . GLY A 1 90 ? -0.608 2.121 7.946 1.00 91.38 90 GLY A N 1
ATOM 709 C CA . GLY A 1 90 ? -1.923 1.555 8.231 1.00 91.38 90 GLY A CA 1
ATOM 710 C C . GLY A 1 90 ? -2.801 1.420 6.987 1.00 91.38 90 GLY A C 1
ATOM 711 O O . GLY A 1 90 ? -3.994 1.730 7.019 1.00 91.38 90 GLY A O 1
ATOM 712 N N . LYS A 1 91 ? -2.197 1.086 5.835 1.00 93.19 91 LYS A N 1
ATOM 713 C CA . LYS A 1 91 ? -2.917 0.936 4.557 1.00 93.19 91 LYS A CA 1
ATOM 714 C C . LYS A 1 91 ? -4.013 -0.125 4.665 1.00 93.19 91 LYS A C 1
ATOM 716 O O . LYS A 1 91 ? -5.090 0.081 4.111 1.00 93.19 91 LYS A O 1
ATOM 721 N N . MET A 1 92 ? -3.757 -1.214 5.387 1.00 93.50 92 MET A N 1
ATOM 722 C CA . MET A 1 92 ? -4.730 -2.286 5.589 1.00 93.50 92 MET A CA 1
ATOM 723 C C . MET A 1 92 ? -5.931 -1.804 6.412 1.00 93.50 92 MET A C 1
ATOM 725 O O . MET A 1 92 ? -7.060 -1.924 5.949 1.00 93.50 92 MET A O 1
ATOM 729 N N . GLU A 1 93 ? -5.705 -1.151 7.551 1.00 94.81 93 GLU A N 1
ATOM 730 C CA . GLU A 1 93 ? -6.749 -0.651 8.455 1.00 94.81 93 GLU A CA 1
ATOM 731 C C . GLU A 1 93 ? -7.624 0.403 7.772 1.00 94.81 93 GLU A C 1
ATOM 733 O O . GLU A 1 93 ? -8.853 0.370 7.848 1.00 94.81 93 GLU A O 1
ATOM 738 N N . LYS A 1 94 ? -6.997 1.324 7.035 1.00 95.00 94 LYS A N 1
ATOM 739 C CA . LYS A 1 94 ? -7.716 2.330 6.242 1.00 95.00 94 LYS A CA 1
ATOM 740 C C . LYS A 1 94 ? -8.531 1.689 5.124 1.00 95.00 94 LYS A C 1
ATOM 742 O O . LYS A 1 94 ? -9.667 2.096 4.892 1.00 95.00 94 LYS A O 1
ATOM 747 N N . SER A 1 95 ? -7.961 0.698 4.437 1.00 95.00 95 SER A N 1
ATOM 748 C CA . SER A 1 95 ? -8.663 -0.038 3.388 1.00 95.00 95 SER A CA 1
ATOM 749 C C . SER A 1 95 ? -9.851 -0.809 3.957 1.00 95.00 95 SER A C 1
ATOM 751 O O . SER A 1 95 ? -10.917 -0.790 3.350 1.00 95.00 95 SER A O 1
ATOM 753 N N . PHE A 1 96 ? -9.699 -1.424 5.131 1.00 95.62 96 PHE A N 1
ATOM 754 C CA . PHE A 1 96 ? -10.775 -2.119 5.829 1.00 95.62 96 PHE A CA 1
ATOM 755 C C . PHE A 1 96 ? -11.922 -1.163 6.172 1.00 95.62 96 PHE A C 1
ATOM 757 O O . PHE A 1 96 ? -13.073 -1.444 5.840 1.00 95.62 96 PHE A O 1
ATOM 764 N N . LEU A 1 97 ? -11.621 -0.000 6.766 1.00 94.94 97 LEU A N 1
ATOM 765 C CA . LEU A 1 97 ? -12.639 1.012 7.074 1.00 94.94 97 LEU A CA 1
ATOM 766 C C . LEU A 1 97 ? -13.353 1.490 5.812 1.00 94.94 97 LEU A C 1
ATOM 768 O O . LEU A 1 97 ? -14.580 1.533 5.775 1.00 94.94 97 LEU A O 1
ATOM 772 N N . ASN A 1 98 ? -12.594 1.807 4.762 1.00 96.56 98 ASN A N 1
ATOM 773 C CA . ASN A 1 98 ? -13.168 2.224 3.490 1.00 96.56 98 ASN A CA 1
ATOM 774 C C . ASN A 1 98 ? -14.069 1.132 2.893 1.00 96.56 98 ASN A C 1
ATOM 776 O O . ASN A 1 98 ? -15.142 1.432 2.375 1.00 96.56 98 ASN A O 1
ATOM 780 N N . PHE A 1 99 ? -13.667 -0.135 2.986 1.00 96.38 99 PHE A N 1
ATOM 781 C CA . PHE A 1 99 ? -14.477 -1.252 2.516 1.00 96.38 99 PHE A CA 1
ATOM 782 C C . PHE A 1 99 ? -15.772 -1.386 3.327 1.00 96.38 99 PHE A C 1
ATOM 784 O O . PHE A 1 99 ? -16.848 -1.448 2.740 1.00 96.38 99 PHE A O 1
ATOM 791 N N . LYS A 1 100 ? -15.700 -1.328 4.663 1.00 94.94 100 LYS A N 1
ATOM 792 C CA . LYS A 1 100 ? -16.875 -1.417 5.543 1.00 94.94 100 LYS A CA 1
ATOM 793 C C . LYS A 1 100 ? -17.856 -0.255 5.352 1.00 94.94 100 LYS A C 1
ATOM 795 O O . LYS A 1 100 ? -19.062 -0.475 5.384 1.00 94.94 100 LYS A O 1
ATOM 800 N N . ILE A 1 101 ? -17.361 0.961 5.113 1.00 95.50 101 ILE A N 1
ATOM 801 C CA . ILE A 1 101 ? -18.204 2.135 4.824 1.00 95.50 101 ILE A CA 1
ATOM 802 C C . ILE A 1 101 ? -18.967 1.952 3.506 1.00 95.50 101 ILE A C 1
ATOM 804 O O . ILE A 1 101 ? -20.148 2.282 3.428 1.00 95.50 101 ILE A O 1
ATOM 808 N N . ASN A 1 102 ? -18.310 1.411 2.477 1.00 97.12 102 ASN A N 1
ATOM 809 C CA . ASN A 1 102 ? -18.922 1.203 1.162 1.00 97.12 102 ASN A CA 1
ATOM 810 C C . ASN A 1 102 ? -19.764 -0.085 1.077 1.00 97.12 102 ASN A C 1
ATOM 812 O O . ASN A 1 102 ? -20.596 -0.213 0.180 1.00 97.12 102 ASN A O 1
ATOM 816 N N . HIS A 1 103 ? -19.585 -1.014 2.018 1.00 95.94 103 HIS A N 1
ATOM 817 C CA . HIS A 1 103 ? -20.336 -2.265 2.120 1.00 95.94 103 HIS A CA 1
ATOM 818 C C . HIS A 1 103 ? -20.852 -2.480 3.555 1.00 95.94 103 HIS A C 1
ATOM 820 O O . HIS A 1 103 ? -20.303 -3.304 4.293 1.00 95.94 103 HIS A O 1
ATOM 826 N N . PRO A 1 104 ? -21.919 -1.768 3.972 1.00 94.12 104 PRO A N 1
ATOM 8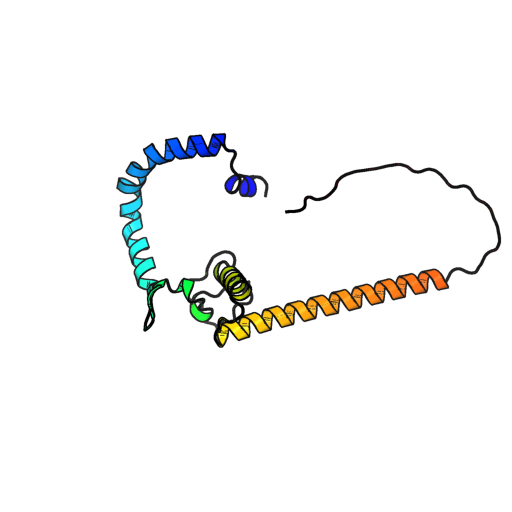27 C CA . PRO A 1 104 ? -22.407 -1.811 5.352 1.00 94.12 104 PRO A CA 1
ATOM 828 C C . PRO A 1 104 ? -22.847 -3.206 5.809 1.00 94.12 104 PRO A C 1
ATOM 830 O O . PRO A 1 104 ? -22.570 -3.588 6.947 1.00 94.12 104 PRO A O 1
ATOM 833 N N . ASP A 1 105 ? -23.455 -3.982 4.910 1.00 95.06 105 ASP A N 1
ATOM 834 C CA . ASP A 1 105 ? -23.988 -5.323 5.194 1.00 95.06 105 ASP A CA 1
ATOM 835 C C . ASP A 1 105 ? -22.908 -6.417 5.243 1.00 95.06 105 ASP A C 1
ATOM 837 O O . ASP A 1 105 ? -23.198 -7.561 5.585 1.00 95.06 105 ASP A O 1
ATOM 841 N N . TRP A 1 106 ? -21.658 -6.096 4.892 1.00 93.06 106 TRP A N 1
ATOM 842 C CA . TRP A 1 106 ? -20.565 -7.064 4.928 1.00 93.06 106 TRP A CA 1
ATOM 843 C C . TRP A 1 106 ? -20.227 -7.461 6.370 1.00 93.06 106 TRP A C 1
ATOM 845 O O . TRP A 1 106 ? -19.960 -6.598 7.212 1.00 93.06 106 TRP A O 1
ATOM 855 N N . ASP A 1 107 ? -20.204 -8.764 6.648 1.00 89.56 107 ASP A N 1
ATOM 856 C CA . ASP A 1 107 ? -19.733 -9.294 7.925 1.00 89.56 107 ASP A CA 1
ATOM 857 C C . ASP A 1 107 ? -18.202 -9.259 7.972 1.00 89.56 107 ASP A C 1
ATOM 859 O O . ASP A 1 107 ? -17.521 -9.914 7.183 1.00 89.56 107 ASP A O 1
ATOM 863 N N . CYS A 1 108 ? -17.660 -8.467 8.893 1.00 85.19 108 CYS A N 1
ATOM 864 C CA . CYS A 1 108 ? -16.225 -8.273 9.049 1.00 85.19 108 CYS A CA 1
ATOM 865 C C . CYS A 1 108 ? -15.573 -9.234 10.060 1.00 85.19 108 CYS A C 1
ATOM 867 O O . CYS A 1 108 ? -14.397 -9.064 10.396 1.00 85.19 108 CYS A O 1
ATOM 869 N N . GLY A 1 109 ? -16.310 -10.245 10.535 1.00 90.12 109 GLY A N 1
ATOM 870 C CA . GLY A 1 109 ? -15.803 -11.258 11.457 1.00 90.12 109 GLY A CA 1
ATOM 871 C C . GLY A 1 109 ? -15.439 -10.701 12.838 1.00 90.12 109 GLY A C 1
ATOM 872 O O . GLY A 1 109 ? -15.605 -9.521 13.140 1.00 90.12 109 GLY A O 1
ATOM 873 N N . GLU A 1 110 ? -14.936 -11.558 13.723 1.00 90.81 110 GLU A N 1
ATOM 874 C CA . GLU A 1 110 ? -14.694 -11.200 15.130 1.00 90.81 110 GLU A CA 1
ATOM 875 C C . GLU A 1 110 ? -13.599 -10.133 15.305 1.00 90.81 110 GLU A C 1
ATOM 877 O O . GLU A 1 110 ? -13.795 -9.136 16.008 1.00 90.81 110 GLU A O 1
ATOM 882 N N . GLN A 1 111 ? -12.461 -10.301 14.625 1.00 90.12 111 GLN A N 1
ATOM 883 C CA . GLN A 1 111 ? -11.351 -9.346 14.699 1.00 90.12 111 GLN A CA 1
ATOM 884 C C . GLN A 1 111 ? -11.743 -7.985 14.106 1.00 90.12 111 GLN A C 1
ATOM 886 O O . GLN A 1 111 ? -11.461 -6.947 14.705 1.00 90.12 111 GLN A O 1
ATOM 891 N N . GLY A 1 112 ? -12.451 -7.978 12.971 1.00 91.81 112 GLY A N 1
ATOM 892 C CA . GLY A 1 112 ? -12.933 -6.751 12.342 1.00 91.81 112 GLY A CA 1
ATOM 893 C C . GLY A 1 112 ? -13.984 -6.025 13.179 1.00 91.81 112 GLY A C 1
ATOM 894 O O . GLY A 1 112 ? -13.909 -4.807 13.328 1.00 91.81 112 GLY A O 1
ATOM 895 N N . ASN A 1 113 ? -14.918 -6.750 13.797 1.00 92.25 113 ASN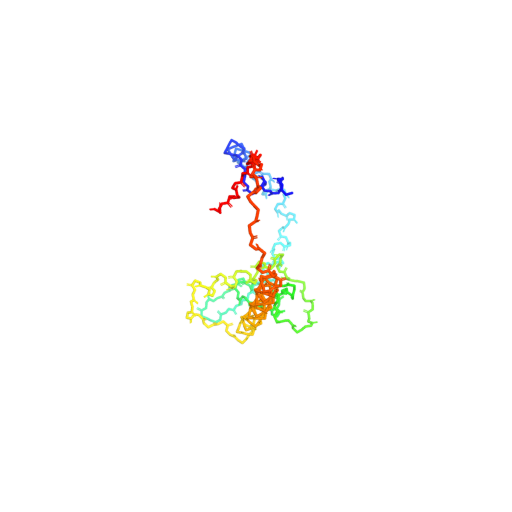 A N 1
ATOM 896 C CA . ASN A 1 113 ? -15.887 -6.161 14.725 1.00 92.25 113 ASN A CA 1
ATOM 897 C C . ASN A 1 113 ? -15.198 -5.568 15.962 1.00 92.25 113 ASN A C 1
ATOM 899 O O . ASN A 1 113 ? -15.518 -4.452 16.371 1.00 92.25 113 ASN A O 1
ATOM 903 N N . THR A 1 114 ? -14.202 -6.265 16.515 1.00 93.19 114 THR A N 1
ATOM 904 C CA . THR A 1 114 ? -13.389 -5.761 17.634 1.00 93.19 114 THR A CA 1
ATOM 905 C C . THR A 1 114 ? -12.644 -4.483 17.251 1.00 93.19 114 THR A C 1
ATOM 907 O O . THR A 1 114 ? -12.600 -3.527 18.025 1.00 93.19 114 THR A O 1
ATOM 910 N N . PHE A 1 115 ? -12.077 -4.442 16.046 1.00 93.75 115 PHE A N 1
ATOM 911 C CA . PHE A 1 115 ? -11.410 -3.264 15.506 1.00 93.75 115 PHE A CA 1
ATOM 912 C C . PHE A 1 115 ? -12.359 -2.060 15.389 1.00 93.75 115 PHE A C 1
ATOM 914 O O . PHE A 1 115 ? -12.043 -0.977 15.885 1.00 93.75 115 PHE A O 1
ATOM 921 N N . ILE A 1 116 ? -13.548 -2.252 14.807 1.00 94.12 116 ILE A N 1
ATOM 922 C CA . ILE A 1 116 ? -14.568 -1.197 14.713 1.00 94.12 116 ILE A CA 1
ATOM 923 C C . ILE A 1 116 ? -15.003 -0.726 16.102 1.00 94.12 116 ILE A C 1
ATOM 925 O O . ILE A 1 116 ? -15.046 0.477 16.342 1.00 94.12 116 ILE A O 1
ATOM 929 N N . ALA A 1 117 ? -15.255 -1.648 17.034 1.00 93.12 117 ALA A N 1
ATOM 930 C CA . ALA A 1 117 ? -15.650 -1.305 18.397 1.00 93.12 117 ALA A CA 1
ATOM 931 C C . ALA A 1 117 ? -14.599 -0.433 19.103 1.00 93.12 117 ALA A C 1
ATOM 933 O O . ALA A 1 117 ? -14.958 0.554 19.744 1.00 93.12 117 ALA A O 1
ATOM 934 N N . LYS A 1 118 ? -13.303 -0.737 18.937 1.00 93.12 118 LYS A N 1
ATOM 935 C CA . LYS A 1 118 ? -12.209 0.094 19.470 1.00 93.12 118 LYS A CA 1
ATOM 936 C C . LYS A 1 118 ? -12.233 1.512 18.899 1.00 93.12 118 LYS A C 1
ATOM 938 O O . LYS A 1 118 ? -12.061 2.469 19.649 1.00 93.12 118 LYS A O 1
ATOM 943 N N . ILE A 1 119 ? -12.455 1.655 17.592 1.00 94.00 119 ILE A N 1
ATOM 944 C CA . ILE A 1 119 ? -12.517 2.968 16.936 1.00 94.00 119 ILE A CA 1
ATOM 945 C C . ILE A 1 119 ? -13.745 3.757 17.392 1.00 94.00 119 ILE A C 1
ATOM 947 O O . ILE A 1 119 ? -13.617 4.940 17.700 1.00 94.00 119 ILE A O 1
ATOM 951 N N . CYS A 1 120 ? -14.913 3.119 17.469 1.00 93.44 120 CYS A N 1
ATOM 952 C CA . CYS A 1 120 ? -16.137 3.761 17.947 1.00 93.44 120 CYS A CA 1
ATOM 953 C C . CYS A 1 120 ? -15.991 4.228 19.399 1.00 93.44 120 CYS A C 1
ATOM 955 O O . CYS A 1 120 ? -16.264 5.390 19.683 1.00 93.44 120 CYS A O 1
ATOM 957 N N . ALA A 1 121 ? -15.467 3.378 20.286 1.00 94.00 121 ALA A N 1
ATOM 958 C CA . ALA A 1 121 ? -15.222 3.746 21.679 1.00 94.00 121 ALA A CA 1
ATOM 959 C C . ALA A 1 121 ? -14.249 4.931 21.797 1.00 94.00 121 ALA A C 1
ATOM 961 O O . ALA A 1 121 ? -14.482 5.857 22.570 1.00 94.00 121 ALA A O 1
ATOM 962 N N . PHE A 1 122 ? -13.181 4.941 20.994 1.00 93.19 122 PHE A N 1
ATOM 963 C CA . PHE A 1 122 ? -12.251 6.069 20.950 1.00 93.19 122 PHE A CA 1
ATOM 964 C C . PHE A 1 122 ? -12.927 7.360 20.461 1.00 93.19 122 PHE A C 1
ATOM 966 O O . PHE A 1 122 ? -12.698 8.435 21.014 1.00 93.19 122 PHE A O 1
ATOM 973 N N . GLN A 1 123 ? -13.782 7.269 19.440 1.00 93.19 123 GLN A N 1
ATOM 974 C CA . GLN A 1 123 ? -14.523 8.416 18.917 1.00 93.19 123 GLN A CA 1
ATOM 975 C C . GLN A 1 123 ? -15.509 8.986 19.946 1.00 93.19 123 GLN A C 1
ATOM 977 O O . GLN A 1 123 ? -15.602 10.206 20.081 1.00 93.19 123 GLN A O 1
ATOM 982 N N . GLU A 1 124 ? -16.222 8.123 20.670 1.00 94.81 124 GLU A N 1
ATOM 983 C CA . GLU A 1 124 ? -17.144 8.517 21.740 1.00 94.81 124 GLU A CA 1
ATOM 984 C C . GLU A 1 124 ? -16.406 9.252 22.863 1.00 94.81 124 GLU A C 1
ATOM 986 O O . GLU A 1 124 ? -16.808 10.355 23.231 1.00 94.81 124 GLU A O 1
ATOM 991 N N . GLN A 1 125 ? -15.266 8.720 23.318 1.00 92.94 125 GLN A N 1
ATOM 992 C CA . GLN A 1 125 ? -14.426 9.367 24.332 1.00 92.94 125 GLN A CA 1
ATOM 993 C C . GLN A 1 125 ? -13.980 10.774 23.910 1.00 92.94 125 GLN A C 1
ATOM 995 O O . GLN A 1 125 ? -14.092 11.724 24.680 1.00 92.94 125 GLN A O 1
ATOM 1000 N N . GLN A 1 126 ? -13.524 10.936 22.665 1.00 92.75 126 GLN A N 1
ATOM 1001 C CA . GLN A 1 126 ? -13.113 12.243 22.142 1.00 92.75 126 GLN A CA 1
ATOM 1002 C C . GLN A 1 126 ? -14.283 13.233 22.042 1.00 92.75 126 GLN A C 1
ATOM 1004 O O . GLN A 1 126 ? -14.109 14.435 22.257 1.00 92.75 126 GLN A O 1
ATOM 1009 N N . LEU A 1 127 ? -15.482 12.745 21.719 1.00 94.38 127 LEU A N 1
ATOM 1010 C CA . LEU A 1 127 ? -16.675 13.582 21.644 1.00 94.38 127 LEU A CA 1
ATOM 1011 C C . LEU A 1 127 ? -17.123 14.053 23.034 1.00 94.38 127 LEU A C 1
ATOM 1013 O O . LEU A 1 127 ? -17.476 15.224 23.190 1.00 94.38 127 LEU A O 1
ATOM 1017 N N . GLU A 1 128 ? -17.082 13.172 24.034 1.00 94.25 128 GLU A N 1
ATOM 1018 C CA . GLU A 1 128 ? -17.391 13.506 25.428 1.00 94.25 128 GLU A CA 1
ATOM 1019 C C . GLU A 1 128 ? -16.402 14.531 25.995 1.00 94.25 128 GLU A C 1
ATOM 1021 O O . GLU A 1 128 ? -16.825 15.545 26.556 1.00 94.25 128 GLU A O 1
ATOM 1026 N N . GLU A 1 129 ? -15.098 14.334 25.777 1.00 93.88 129 GLU A N 1
ATOM 1027 C CA . GLU A 1 129 ? -14.057 15.287 26.185 1.00 93.88 129 GLU A CA 1
ATOM 1028 C C . GLU A 1 129 ? -14.293 16.679 25.578 1.00 93.88 129 GLU A C 1
ATOM 1030 O O . GLU A 1 129 ? -14.233 17.696 26.277 1.00 93.88 129 GLU A O 1
ATOM 1035 N N . LEU A 1 130 ? -14.633 16.741 24.287 1.00 93.25 130 LEU A N 1
ATOM 1036 C CA . LEU A 1 130 ? -14.924 17.999 23.600 1.00 93.25 130 LEU A CA 1
ATOM 1037 C C . LEU A 1 130 ? -16.216 18.663 24.107 1.00 93.25 130 LEU A C 1
ATOM 1039 O O . LEU A 1 130 ? -16.301 19.894 24.175 1.00 93.25 130 LEU A O 1
ATOM 1043 N N . ALA A 1 131 ? -17.235 17.873 24.452 1.00 92.69 131 ALA A N 1
ATOM 1044 C CA . ALA A 1 131 ? -18.485 18.378 25.013 1.00 92.69 131 ALA A CA 1
ATOM 1045 C C . ALA A 1 131 ? -18.270 18.975 26.414 1.00 92.69 131 ALA A C 1
ATOM 1047 O O . ALA A 1 131 ? -18.758 20.074 26.693 1.00 92.69 131 ALA A O 1
ATOM 1048 N N . MET A 1 132 ? -17.480 18.304 27.262 1.00 91.56 132 MET A N 1
ATOM 1049 C CA . MET A 1 132 ? -17.111 18.803 28.591 1.00 91.56 132 MET A CA 1
ATOM 1050 C C . MET A 1 132 ? -16.335 20.122 28.502 1.00 91.56 132 MET A C 1
ATOM 1052 O O . MET A 1 132 ? -16.677 21.081 29.196 1.00 91.56 132 MET A O 1
ATOM 1056 N N . GLN A 1 133 ? -15.359 20.215 27.591 1.00 90.62 133 GLN A N 1
ATOM 1057 C CA . GLN A 1 133 ? -14.597 21.449 27.369 1.00 90.62 133 GLN A CA 1
ATOM 1058 C C . GLN A 1 133 ? -15.487 22.616 26.924 1.00 90.62 133 GLN A C 1
ATOM 1060 O O . GLN A 1 133 ? -15.345 23.731 27.426 1.00 90.62 133 GLN A O 1
ATOM 1065 N N . GLN A 1 134 ? -16.431 22.380 26.008 1.00 90.06 134 GLN A N 1
ATOM 1066 C CA . GLN A 1 134 ? -17.369 23.421 25.576 1.00 90.06 134 GLN A CA 1
ATOM 1067 C C . GLN A 1 134 ? -18.259 23.900 26.723 1.00 90.06 134 GLN A C 1
ATOM 1069 O O . GLN A 1 134 ? -18.483 25.101 26.869 1.00 90.06 134 GLN A O 1
ATOM 1074 N N . GLN A 1 135 ? -18.760 22.982 27.550 1.00 88.25 135 GLN A N 1
ATOM 1075 C CA . GLN A 1 135 ? -19.642 23.338 28.656 1.00 88.25 135 GLN A CA 1
ATOM 1076 C C . GLN A 1 135 ? -18.910 24.145 29.736 1.00 88.25 135 GLN A C 1
ATOM 1078 O O . GLN A 1 135 ? -19.465 25.117 30.250 1.00 88.25 135 GLN A O 1
ATOM 1083 N N . GLU A 1 136 ? -17.653 23.808 30.027 1.00 87.06 136 GLU A N 1
ATOM 1084 C CA . GLU A 1 136 ? -16.808 24.571 30.948 1.00 87.06 136 GLU A CA 1
ATOM 1085 C C . GLU A 1 136 ? -16.489 25.974 30.405 1.00 87.06 136 GLU A C 1
ATOM 1087 O O . GLU A 1 136 ? -16.583 26.958 31.139 1.00 87.06 136 GLU A O 1
ATOM 1092 N N . GLN A 1 137 ? -16.220 26.105 29.101 1.00 85.31 137 GLN A N 1
ATOM 1093 C CA . GLN A 1 137 ? -16.034 27.412 28.459 1.00 85.31 137 GLN A CA 1
ATOM 1094 C C . GLN A 1 137 ? -17.301 28.271 28.490 1.00 85.31 137 GLN A C 1
ATOM 1096 O O . GLN A 1 137 ? -17.228 29.469 28.770 1.00 85.31 137 GLN A O 1
ATOM 1101 N N . LEU A 1 138 ? -18.470 27.679 28.235 1.00 83.88 138 LEU A N 1
ATOM 1102 C CA . LEU A 1 138 ? -19.752 28.381 28.318 1.00 83.88 138 LEU A CA 1
ATOM 1103 C C . LEU A 1 138 ? -20.067 28.808 29.756 1.00 83.88 138 LEU A C 1
ATOM 1105 O O . LEU A 1 138 ? -20.545 29.924 29.967 1.00 83.88 138 LEU A O 1
ATOM 1109 N N . ALA A 1 139 ? -19.760 27.965 30.744 1.00 85.00 139 ALA A N 1
ATOM 1110 C CA . ALA A 1 139 ? -19.899 28.304 32.156 1.00 85.00 139 ALA A CA 1
ATOM 1111 C C . ALA A 1 139 ? -18.952 29.448 32.556 1.00 85.00 139 ALA A C 1
ATOM 1113 O O . ALA A 1 139 ? -19.396 30.415 33.175 1.00 85.00 139 ALA A O 1
ATOM 1114 N N . ALA A 1 140 ? -17.687 29.407 32.128 1.00 82.94 140 ALA A N 1
ATOM 1115 C CA . ALA A 1 140 ? -16.718 30.479 32.354 1.00 82.94 140 ALA A CA 1
ATOM 1116 C C . ALA A 1 140 ? -17.140 31.798 31.678 1.00 82.94 140 ALA A C 1
ATOM 1118 O O . ALA A 1 140 ? -17.049 32.869 32.284 1.00 82.94 140 ALA A O 1
ATOM 1119 N N . PHE A 1 141 ? -17.674 31.734 30.453 1.00 75.19 141 PHE A N 1
ATOM 1120 C CA . PHE A 1 141 ? -18.229 32.894 29.755 1.00 75.19 141 PHE A CA 1
ATOM 1121 C C . PHE A 1 141 ? -19.432 33.482 30.506 1.00 75.19 141 PHE A C 1
ATOM 1123 O O . PHE A 1 141 ? -19.472 34.687 30.766 1.00 75.19 141 PHE A O 1
ATOM 1130 N N . HIS A 1 142 ? -20.381 32.644 30.932 1.00 68.00 142 HIS A N 1
ATOM 1131 C CA . HIS A 1 142 ? -21.557 33.084 31.685 1.00 68.00 142 HIS A CA 1
ATOM 1132 C C . HIS A 1 142 ? -21.176 33.696 33.045 1.00 68.00 142 HIS A C 1
ATOM 1134 O O . HIS A 1 142 ? -21.721 34.726 33.448 1.00 68.00 142 HIS A O 1
ATOM 1140 N N . GLN A 1 143 ? -20.179 33.122 33.723 1.00 70.25 143 GLN A N 1
ATOM 1141 C CA . GLN A 1 143 ? -19.678 33.620 35.002 1.00 70.25 143 GLN A CA 1
ATOM 1142 C C . GLN A 1 143 ? -18.927 34.955 34.859 1.00 70.25 143 GLN A C 1
ATOM 1144 O O . GLN A 1 143 ? -19.054 35.819 35.727 1.00 70.25 143 GLN A O 1
ATOM 1149 N N . SER A 1 144 ? -18.239 35.187 33.733 1.00 58.00 144 SER A N 1
ATOM 1150 C CA . SER A 1 144 ? -17.620 36.485 33.417 1.00 58.00 144 SER A CA 1
ATOM 1151 C C . SER A 1 144 ? -18.648 37.601 33.161 1.00 58.00 144 SER A C 1
ATOM 1153 O O . SER A 1 144 ? -18.436 38.744 33.563 1.00 58.00 144 SER A O 1
ATOM 1155 N N . HIS A 1 145 ? -19.801 37.270 32.567 1.00 53.59 145 HIS A N 1
ATOM 1156 C CA . HIS A 1 145 ? -20.872 38.229 32.272 1.00 53.59 145 HIS A CA 1
ATOM 1157 C C . HIS A 1 145 ? -21.727 38.583 33.506 1.00 53.59 145 HIS A C 1
ATOM 1159 O O . HIS A 1 145 ? -22.278 39.680 33.581 1.00 53.59 145 HIS A O 1
ATOM 1165 N N . SER A 1 146 ? -21.807 37.689 34.498 1.00 51.00 146 SER A N 1
ATOM 1166 C CA . SER A 1 146 ? -22.489 37.918 35.783 1.00 51.00 146 SER A CA 1
ATOM 1167 C C . SER A 1 146 ? -21.699 38.805 36.763 1.00 51.00 146 SER A C 1
ATOM 1169 O O . SER A 1 146 ? -22.278 39.276 37.742 1.00 51.00 146 SER A O 1
ATOM 1171 N N . ALA A 1 147 ? -20.397 39.025 36.545 1.00 44.66 147 ALA A N 1
ATOM 1172 C CA . ALA A 1 147 ? -19.521 39.757 37.469 1.00 44.66 147 ALA A CA 1
ATOM 1173 C C . ALA A 1 147 ? -19.385 41.265 37.163 1.00 44.66 147 ALA A C 1
ATOM 1175 O O . ALA A 1 147 ? -18.641 41.964 37.850 1.00 44.66 147 ALA A O 1
ATOM 1176 N N . MET A 1 148 ? -20.099 41.793 36.162 1.00 46.62 148 MET A N 1
ATOM 1177 C CA . MET A 1 148 ? -20.132 43.231 35.869 1.00 46.62 148 MET A CA 1
ATOM 1178 C C . MET A 1 148 ? -21.251 43.912 36.678 1.00 46.62 148 MET A C 1
ATOM 1180 O O . MET A 1 148 ? -22.426 43.715 36.356 1.00 46.62 148 MET A O 1
ATOM 1184 N N . PRO A 1 149 ? -20.958 44.738 37.704 1.00 42.62 149 PRO A N 1
ATOM 1185 C CA . PRO A 1 149 ? -21.986 45.582 38.293 1.00 42.62 149 PRO A CA 1
ATOM 1186 C C . PRO A 1 149 ? -22.443 46.600 37.244 1.00 42.62 149 PRO A C 1
ATOM 1188 O O . PRO A 1 149 ? -21.631 47.266 36.598 1.00 42.62 149 PRO A O 1
ATOM 1191 N N . PHE A 1 150 ? -23.759 46.713 37.074 1.00 41.94 150 PHE A N 1
ATOM 1192 C CA . PHE A 1 150 ? -24.396 47.677 36.185 1.00 41.94 150 PHE A CA 1
ATOM 1193 C C . PHE A 1 150 ? -23.987 49.095 36.608 1.00 41.94 150 PHE A C 1
ATOM 1195 O O . PHE A 1 150 ? -24.454 49.614 37.623 1.00 41.94 150 PHE A O 1
ATOM 1202 N N . ARG A 1 151 ? -23.073 49.716 35.858 1.00 39.12 151 ARG A N 1
ATOM 1203 C CA . ARG A 1 151 ? -22.620 51.089 36.092 1.00 39.12 151 ARG A CA 1
ATOM 1204 C C . ARG A 1 151 ? -23.324 51.992 35.073 1.00 39.12 151 ARG A C 1
ATOM 1206 O O . ARG A 1 151 ? -23.041 51.870 33.882 1.00 39.12 151 ARG A O 1
ATOM 1213 N N . PRO A 1 152 ? -24.273 52.854 35.480 1.00 40.47 152 PRO A N 1
ATOM 1214 C CA . PRO A 1 152 ? -24.989 53.683 34.526 1.00 40.47 152 PRO A CA 1
ATOM 1215 C C . PRO A 1 152 ? -24.093 54.833 34.055 1.00 40.47 152 PRO A C 1
ATOM 1217 O O . PRO A 1 152 ? -23.659 55.658 34.853 1.00 40.47 152 PRO A O 1
ATOM 1220 N N . GLY A 1 153 ? -23.864 54.863 32.741 1.00 43.38 153 GLY A N 1
ATOM 1221 C CA . GLY A 1 153 ? -23.557 56.052 31.950 1.00 43.38 153 GLY A CA 1
ATOM 1222 C C . GLY A 1 153 ? -22.163 56.655 32.103 1.00 43.38 153 GLY A C 1
ATOM 1223 O O . GLY A 1 153 ? -21.964 57.498 32.964 1.00 43.38 153 GLY A O 1
ATOM 1224 N N . VAL A 1 154 ? -21.272 56.353 31.154 1.00 36.44 154 VAL A N 1
ATOM 1225 C CA . VAL A 1 154 ? -20.474 57.372 30.449 1.00 36.44 154 VAL A CA 1
ATOM 1226 C C . VAL A 1 154 ? -20.314 56.905 29.002 1.00 36.44 154 VAL A C 1
ATOM 1228 O O . VAL A 1 154 ? -19.859 55.799 28.729 1.00 36.44 154 VAL A O 1
ATOM 1231 N N . PHE A 1 155 ? -20.767 57.757 28.089 1.00 46.22 155 PHE A N 1
ATOM 1232 C CA . PHE A 1 155 ? -20.487 57.708 26.663 1.00 46.22 155 PHE A CA 1
ATOM 1233 C C . PHE A 1 155 ? -18.986 57.945 26.480 1.00 46.22 155 PHE A C 1
ATOM 1235 O O . PHE A 1 155 ? -18.531 59.073 26.648 1.00 46.22 155 PHE A O 1
ATOM 1242 N N . GLU A 1 156 ? -18.220 56.901 26.173 1.00 37.94 156 GLU A N 1
ATOM 1243 C CA . GLU A 1 156 ? -16.839 57.065 25.725 1.00 37.94 156 GLU A CA 1
ATOM 1244 C C . GLU A 1 156 ? -16.614 56.294 24.425 1.00 37.94 156 GLU A C 1
ATOM 1246 O O . GLU A 1 156 ? -16.866 55.099 24.287 1.00 37.94 156 GLU A O 1
ATOM 1251 N N . THR A 1 157 ? -16.239 57.103 23.448 1.00 34.81 157 THR A N 1
ATOM 1252 C CA . THR A 1 157 ? -15.963 56.889 22.035 1.00 34.81 157 THR A CA 1
ATOM 1253 C C . THR A 1 157 ? -15.277 55.577 21.667 1.00 34.81 157 THR A C 1
ATOM 1255 O O . THR A 1 157 ? -14.245 55.209 22.218 1.00 34.81 157 THR A O 1
ATOM 1258 N N . ILE A 1 158 ? -15.816 54.966 20.612 1.00 44.56 158 ILE A N 1
ATOM 1259 C CA . ILE A 1 158 ? -15.181 53.962 19.755 1.00 44.56 158 ILE A CA 1
ATOM 1260 C C . ILE A 1 158 ? -13.872 54.536 19.176 1.00 44.56 158 ILE A C 1
ATOM 1262 O O . ILE A 1 158 ? -13.943 55.581 18.525 1.00 44.56 158 ILE A O 1
ATOM 1266 N N . PRO A 1 159 ? -12.721 53.843 19.272 1.00 38.94 159 PRO A N 1
ATOM 1267 C CA . PRO A 1 159 ? -11.651 53.993 18.306 1.00 38.94 159 PRO A CA 1
ATOM 1268 C C . PRO A 1 159 ? -11.615 52.775 17.374 1.00 38.94 159 PRO A C 1
ATOM 1270 O O . PRO A 1 159 ? -11.293 51.655 17.756 1.00 38.94 159 PRO A O 1
ATOM 1273 N N . GLU A 1 160 ? -12.038 53.061 16.150 1.00 41.94 160 GLU A N 1
ATOM 1274 C CA . GLU A 1 160 ? -11.402 52.714 14.881 1.00 41.94 160 GLU A CA 1
ATOM 1275 C C . GLU A 1 160 ? -10.903 51.281 14.623 1.00 41.94 160 GLU A C 1
ATOM 1277 O O . GLU A 1 160 ? -9.901 50.793 15.140 1.00 41.94 160 GLU A O 1
ATOM 1282 N N . VAL A 1 161 ? -11.597 50.664 13.667 1.00 46.72 161 VAL A N 1
ATOM 1283 C CA . VAL A 1 161 ? -11.220 49.473 12.909 1.00 46.72 161 VAL A CA 1
ATOM 1284 C C . VAL A 1 161 ? -9.847 49.657 12.252 1.00 46.72 161 VAL A C 1
ATOM 1286 O O . VAL A 1 161 ? -9.715 50.405 11.287 1.00 46.72 161 VAL A O 1
ATOM 1289 N N . ALA A 1 162 ? -8.852 48.886 12.691 1.00 38.91 162 ALA A N 1
ATOM 1290 C CA . ALA A 1 162 ? -7.690 48.557 11.872 1.00 38.91 162 ALA A CA 1
ATOM 1291 C C . ALA A 1 162 ? -7.928 47.187 11.222 1.00 38.91 162 ALA A C 1
ATOM 1293 O O . ALA A 1 162 ? -7.831 46.136 11.854 1.00 38.91 162 ALA A O 1
ATOM 1294 N N . ALA A 1 163 ? -8.304 47.222 9.947 1.00 46.53 163 ALA A N 1
ATOM 1295 C CA . ALA A 1 163 ? -8.478 46.049 9.110 1.00 46.53 163 ALA A CA 1
ATOM 1296 C C . ALA A 1 163 ? -7.143 45.314 8.907 1.00 46.53 163 ALA A C 1
ATOM 1298 O O . ALA A 1 163 ? -6.196 45.872 8.358 1.00 46.53 163 ALA A O 1
ATOM 1299 N N . ALA A 1 164 ? -7.106 44.031 9.264 1.00 39.91 164 ALA A N 1
ATOM 1300 C CA . ALA A 1 164 ? -6.133 43.076 8.751 1.00 39.91 164 ALA A CA 1
ATOM 1301 C C . ALA A 1 164 ? -6.8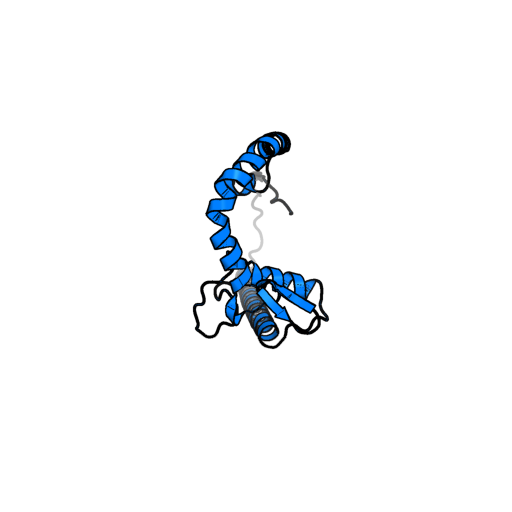77 41.799 8.325 1.00 39.91 164 ALA A C 1
ATOM 1303 O O . ALA A 1 164 ? -7.185 40.927 9.131 1.00 39.91 164 ALA A O 1
ATOM 1304 N N . SER A 1 165 ? -7.207 41.724 7.034 1.00 43.44 165 SER A N 1
ATOM 1305 C CA . SER A 1 165 ? -7.394 40.453 6.313 1.00 43.44 165 SER A CA 1
ATOM 1306 C C . SER A 1 165 ? -6.003 39.791 6.181 1.00 43.44 165 SER A C 1
ATOM 1308 O O . SER A 1 165 ? -5.041 40.561 6.091 1.00 43.44 165 SER A O 1
ATOM 1310 N N . PRO A 1 166 ? -5.821 38.449 6.102 1.00 49.66 166 PRO A N 1
ATOM 1311 C CA . PRO A 1 166 ? -6.504 37.635 5.092 1.00 49.66 166 PRO A CA 1
ATOM 1312 C C . PRO A 1 166 ? -6.735 36.136 5.406 1.00 49.66 166 PRO A C 1
ATOM 1314 O O . PRO A 1 166 ? -6.259 35.571 6.384 1.00 49.66 166 PRO A O 1
ATOM 1317 N N . ALA A 1 167 ? -7.379 35.505 4.421 1.00 41.75 167 ALA A N 1
ATOM 1318 C CA . ALA A 1 167 ? -7.135 34.145 3.933 1.00 41.75 167 ALA A CA 1
ATOM 1319 C C . ALA A 1 167 ? -7.922 32.981 4.560 1.00 41.75 167 ALA A C 1
ATOM 1321 O O . ALA A 1 167 ? -7.551 32.344 5.540 1.00 41.75 167 ALA A O 1
ATOM 1322 N N . THR A 1 168 ? -8.984 32.651 3.830 1.00 59.75 168 THR A N 1
ATOM 1323 C CA . THR A 1 168 ? -9.660 31.361 3.695 1.00 59.75 168 THR A CA 1
ATOM 1324 C C . THR A 1 168 ? -8.689 30.167 3.679 1.00 59.75 168 THR A C 1
ATOM 1326 O O . THR A 1 168 ? -7.775 30.155 2.849 1.00 59.75 168 THR A O 1
ATOM 1329 N N . PRO A 1 169 ? -8.902 29.116 4.490 1.00 52.38 169 PRO A N 1
ATOM 1330 C CA . PRO A 1 169 ? -8.260 27.828 4.263 1.00 52.38 169 PRO A CA 1
ATOM 1331 C C . PRO A 1 169 ? -9.007 27.039 3.167 1.00 52.38 169 PRO A C 1
ATOM 1333 O O . PRO A 1 169 ? -10.235 27.141 3.057 1.00 52.38 169 PRO A O 1
ATOM 1336 N N . PRO A 1 170 ? -8.294 26.265 2.331 1.00 51.94 170 PRO A N 1
ATOM 1337 C CA . PRO A 1 170 ? -8.896 25.541 1.223 1.00 51.94 170 PRO A CA 1
ATOM 1338 C C . PRO A 1 170 ? -9.722 24.351 1.724 1.00 51.94 170 PRO A C 1
ATOM 1340 O O . PRO A 1 170 ? -9.321 23.612 2.622 1.00 51.94 170 PRO A O 1
ATOM 1343 N N . ARG A 1 171 ? -10.888 24.184 1.103 1.00 51.75 171 ARG A N 1
ATOM 1344 C CA . ARG A 1 171 ? -11.708 22.967 1.135 1.00 51.75 171 ARG A CA 1
ATOM 1345 C C . ARG A 1 171 ? -11.016 21.907 0.247 1.00 51.75 171 ARG A C 1
ATOM 1347 O O . ARG A 1 171 ? -10.359 22.333 -0.707 1.00 51.75 171 ARG A O 1
ATOM 1354 N N . PRO A 1 172 ? -11.110 20.597 0.548 1.00 57.56 172 PRO A N 1
ATOM 1355 C CA . PRO A 1 172 ? -10.594 19.549 -0.339 1.00 57.56 172 PRO A CA 1
ATOM 1356 C C . PRO A 1 172 ? -11.182 19.628 -1.753 1.00 57.56 172 PRO A C 1
ATOM 1358 O O . PRO A 1 172 ? -12.341 20.090 -1.887 1.00 57.56 172 PRO A O 1
#

pLDDT: mean 82.6, std 18.35, range [34.81, 97.12]